Protein AF-A0AAW1JV57-F1 (afdb_monomer_lite)

Radius of gyration: 18.94 Å; chains: 1; bounding box: 29×21×68 Å

Secondary structure (DSSP, 8-state):
-HHHHHHHHHHHHH-TT--SHHHHTSGGGHHHHHHHHHHHTTEETTTTEES-HHHHHHHHHHHHHHHHHHHHHHHHHHHTTT---S-----

Organism: Popillia japonica (NCBI:txid7064)

Structure (mmCIF, N/CA/C/O backbone):
data_AF-A0AAW1JV57-F1
#
_entry.id   AF-A0AAW1JV57-F1
#
loop_
_atom_site.group_PDB
_atom_site.id
_atom_site.type_symbol
_atom_site.label_atom_id
_atom_site.label_alt_id
_atom_site.label_comp_id
_atom_site.label_asym_id
_atom_site.label_entity_id
_atom_site.label_seq_id
_atom_site.pdbx_PDB_ins_code
_atom_site.Cartn_x
_atom_site.Cartn_y
_atom_site.Cartn_z
_atom_site.occupancy
_atom_site.B_iso_or_equiv
_atom_site.auth_seq_id
_atom_site.auth_comp_id
_atom_site.auth_asym_id
_atom_site.auth_atom_id
_atom_site.pdbx_PDB_model_num
ATOM 1 N N . MET A 1 1 ? 8.635 1.813 9.115 1.00 63.41 1 MET A N 1
ATOM 2 C CA . MET A 1 1 ? 7.466 2.732 9.215 1.00 63.41 1 MET A CA 1
ATOM 3 C C . MET A 1 1 ? 7.428 3.765 8.082 1.00 63.41 1 MET A C 1
ATOM 5 O O . MET A 1 1 ? 6.345 4.236 7.753 1.00 63.41 1 MET A O 1
ATOM 9 N N . ARG A 1 2 ? 8.559 4.125 7.449 1.00 79.38 2 ARG A N 1
ATOM 10 C CA . ARG A 1 2 ? 8.584 5.075 6.315 1.00 79.38 2 ARG A CA 1
ATOM 11 C C . ARG A 1 2 ? 7.945 4.490 5.046 1.00 79.38 2 ARG A C 1
ATOM 13 O O . ARG A 1 2 ? 7.435 5.225 4.210 1.00 79.38 2 ARG A O 1
ATOM 20 N N . GLU A 1 3 ? 7.953 3.169 4.933 1.00 78.94 3 GLU A N 1
ATOM 21 C CA . GLU A 1 3 ? 7.343 2.362 3.877 1.00 78.94 3 GLU A CA 1
ATOM 22 C C . GLU A 1 3 ? 5.820 2.523 3.879 1.00 78.94 3 GLU A C 1
ATOM 24 O O . GLU A 1 3 ? 5.234 2.818 2.844 1.00 78.94 3 GLU A O 1
ATOM 29 N N . ILE A 1 4 ? 5.200 2.445 5.061 1.00 83.12 4 ILE A N 1
ATOM 30 C CA . ILE A 1 4 ? 3.755 2.638 5.248 1.00 83.12 4 ILE A CA 1
ATOM 31 C C . ILE A 1 4 ? 3.343 4.057 4.853 1.00 83.12 4 ILE A C 1
ATOM 33 O O . ILE A 1 4 ? 2.325 4.247 4.193 1.00 83.12 4 ILE A O 1
ATOM 37 N N . ALA A 1 5 ? 4.151 5.061 5.208 1.00 86.62 5 ALA A N 1
ATOM 38 C CA . ALA A 1 5 ? 3.889 6.439 4.804 1.00 86.62 5 ALA A CA 1
ATOM 39 C C . ALA A 1 5 ? 3.910 6.592 3.273 1.00 86.62 5 ALA A C 1
ATOM 41 O O . ALA A 1 5 ? 3.002 7.200 2.712 1.00 86.62 5 ALA A O 1
ATOM 42 N N . LYS A 1 6 ? 4.897 5.993 2.590 1.00 87.69 6 LYS A N 1
ATOM 43 C CA . LYS A 1 6 ? 4.958 5.984 1.119 1.00 87.69 6 LYS A CA 1
ATOM 44 C C . LYS A 1 6 ? 3.765 5.254 0.503 1.00 87.69 6 LYS A C 1
ATOM 46 O O . LYS A 1 6 ? 3.166 5.778 -0.428 1.00 87.69 6 LYS A O 1
ATOM 51 N N . LEU A 1 7 ? 3.387 4.099 1.051 1.00 88.38 7 LEU A N 1
ATOM 52 C CA . LEU A 1 7 ? 2.217 3.346 0.602 1.00 88.38 7 LEU A CA 1
ATOM 53 C C . LEU A 1 7 ? 0.937 4.179 0.724 1.00 88.38 7 LEU A C 1
ATOM 55 O O . LEU A 1 7 ? 0.196 4.303 -0.244 1.00 88.38 7 LEU A O 1
ATOM 59 N N . LEU A 1 8 ? 0.709 4.812 1.878 1.00 89.56 8 LEU A N 1
ATOM 60 C CA . LEU A 1 8 ? -0.455 5.671 2.094 1.00 89.56 8 LEU A CA 1
ATOM 61 C C . LEU A 1 8 ? -0.463 6.871 1.138 1.00 89.56 8 LEU A C 1
ATOM 63 O O . LEU A 1 8 ? -1.525 7.271 0.670 1.00 89.56 8 LEU A O 1
ATOM 67 N N . MET A 1 9 ? 0.702 7.450 0.837 1.00 91.12 9 MET A N 1
ATOM 68 C CA . MET A 1 9 ? 0.810 8.525 -0.150 1.00 91.12 9 MET A CA 1
ATOM 69 C C . MET A 1 9 ? 0.437 8.051 -1.557 1.00 91.12 9 MET A C 1
ATOM 71 O O . MET A 1 9 ? -0.303 8.756 -2.237 1.00 91.12 9 MET A O 1
ATOM 75 N N . GLU A 1 10 ? 0.892 6.872 -1.987 1.00 91.00 10 GLU A N 1
ATOM 76 C CA . GLU A 1 10 ? 0.498 6.316 -3.289 1.00 91.00 10 GLU A CA 1
ATOM 77 C C . GLU A 1 10 ? -0.990 5.954 -3.333 1.00 91.00 10 GLU A C 1
ATOM 79 O O . GLU A 1 10 ? -1.683 6.312 -4.282 1.00 91.00 10 GLU A O 1
ATOM 84 N N . MET A 1 11 ? -1.533 5.352 -2.274 1.00 91.06 11 MET A N 1
ATOM 85 C CA . MET A 1 11 ? -2.968 5.056 -2.197 1.00 91.06 11 MET A CA 1
ATOM 86 C C . MET A 1 11 ? -3.826 6.323 -2.251 1.00 91.06 11 MET A C 1
ATOM 88 O O . MET A 1 11 ? -4.852 6.325 -2.920 1.00 91.06 11 MET A O 1
ATOM 92 N N . LYS A 1 12 ? -3.382 7.420 -1.626 1.00 92.94 12 LYS A N 1
ATOM 93 C CA . LYS A 1 12 ? -4.046 8.734 -1.701 1.00 92.94 12 LYS A CA 1
ATOM 94 C C . LYS A 1 12 ? -4.059 9.329 -3.103 1.00 92.94 12 LYS A C 1
ATOM 96 O O . LYS A 1 12 ? -5.014 10.015 -3.456 1.00 92.94 12 LYS A O 1
ATOM 101 N N . LYS A 1 13 ? -3.006 9.094 -3.890 1.00 91.25 13 LYS A N 1
ATOM 102 C CA . LYS A 1 13 ? -2.954 9.536 -5.290 1.00 91.25 13 LYS A CA 1
ATOM 103 C C . LYS A 1 13 ? -3.950 8.763 -6.149 1.00 91.25 13 LYS A C 1
ATOM 105 O O . LYS A 1 13 ? -4.579 9.361 -7.013 1.00 91.25 13 LYS A O 1
ATOM 110 N N . LEU A 1 14 ? -4.089 7.459 -5.907 1.00 89.00 14 LEU A N 1
ATOM 111 C CA . LEU A 1 14 ? -5.007 6.603 -6.661 1.00 89.00 14 LEU A CA 1
ATOM 112 C C . LEU A 1 14 ? -6.468 6.771 -6.214 1.00 89.00 14 LEU A C 1
ATOM 114 O O . LEU A 1 14 ? -7.374 6.688 -7.038 1.00 89.00 14 LEU A O 1
ATOM 118 N N . GLN A 1 15 ? -6.702 7.009 -4.922 1.00 91.00 15 GLN A N 1
ATOM 119 C CA . GLN A 1 15 ? -8.030 7.199 -4.352 1.00 91.00 15 GLN A CA 1
ATOM 120 C C . GLN A 1 15 ? -8.016 8.284 -3.254 1.00 91.00 15 GLN A C 1
ATOM 122 O O . GLN A 1 15 ? -7.717 7.997 -2.089 1.00 91.00 15 GLN A O 1
ATOM 127 N N . PRO A 1 16 ? -8.385 9.535 -3.590 1.00 90.50 16 PRO A N 1
ATOM 128 C CA . PRO A 1 16 ? -8.362 10.665 -2.657 1.00 90.50 16 PRO A CA 1
ATOM 129 C C . PRO A 1 16 ? -9.324 10.549 -1.464 1.00 90.50 16 PRO A C 1
ATOM 131 O O . PRO A 1 16 ? -9.186 11.300 -0.497 1.00 90.50 16 PRO A O 1
ATOM 134 N N . SER A 1 17 ? -10.305 9.635 -1.506 1.00 89.88 17 SER A N 1
ATOM 135 C CA . SER A 1 17 ? -11.209 9.389 -0.372 1.00 89.88 17 SER A CA 1
ATOM 136 C C . SER A 1 17 ? -10.496 8.779 0.843 1.00 89.88 17 SER A C 1
ATOM 138 O O . SER A 1 17 ? -10.975 8.924 1.968 1.00 89.88 17 SER A O 1
ATOM 140 N N . ILE A 1 18 ? -9.332 8.153 0.638 1.00 90.12 18 ILE A N 1
ATOM 141 C CA . ILE A 1 18 ? -8.522 7.537 1.690 1.00 90.12 18 ILE A CA 1
ATOM 142 C C . ILE A 1 18 ? -7.746 8.629 2.432 1.00 90.12 18 ILE A C 1
ATOM 144 O O . ILE A 1 18 ? -6.803 9.214 1.903 1.00 90.12 18 ILE A O 1
ATOM 148 N N . LYS A 1 19 ? -8.095 8.908 3.691 1.00 88.44 19 LYS A N 1
ATOM 149 C CA . LYS A 1 19 ? -7.418 9.956 4.480 1.00 88.44 19 LYS A CA 1
ATOM 150 C C . LYS A 1 19 ? -6.414 9.372 5.458 1.00 88.44 19 LYS A C 1
ATOM 152 O O . LYS A 1 19 ? -5.325 9.932 5.637 1.00 88.44 19 LYS A O 1
ATOM 157 N N . THR A 1 20 ? -6.766 8.249 6.062 1.00 87.81 20 THR A N 1
ATOM 158 C CA . THR A 1 20 ? -5.975 7.578 7.087 1.00 87.81 20 THR A CA 1
ATOM 159 C C . THR A 1 20 ? -5.506 6.208 6.616 1.00 87.81 20 THR A C 1
ATOM 161 O O . THR A 1 20 ? -6.012 5.646 5.647 1.00 87.81 20 THR A O 1
ATOM 164 N N . PHE A 1 21 ? -4.514 5.661 7.316 1.00 84.00 21 PHE A N 1
ATOM 165 C CA . PHE A 1 21 ? -4.077 4.291 7.070 1.00 84.00 21 PHE A CA 1
ATOM 166 C C . PHE A 1 21 ? -5.177 3.274 7.403 1.00 84.00 21 PHE A C 1
ATOM 168 O O . PHE A 1 21 ? -5.324 2.291 6.694 1.00 84.00 21 PHE A O 1
ATOM 175 N N . CYS A 1 22 ? -6.001 3.537 8.420 1.00 82.38 22 CYS A N 1
ATOM 176 C CA . CYS A 1 22 ? -7.132 2.674 8.754 1.00 82.38 22 CYS A CA 1
ATOM 177 C C . CYS A 1 22 ? -8.174 2.627 7.629 1.00 82.38 22 CYS A C 1
ATOM 179 O O . CYS A 1 22 ? -8.684 1.552 7.330 1.00 82.38 22 CYS A O 1
ATOM 181 N N . ASP A 1 23 ? -8.435 3.756 6.959 1.00 86.00 23 ASP A N 1
ATOM 182 C CA . ASP A 1 23 ? -9.332 3.784 5.795 1.00 86.00 23 ASP A CA 1
ATOM 183 C C . ASP A 1 23 ? -8.780 2.904 4.667 1.00 86.00 23 ASP A C 1
ATOM 185 O O . ASP A 1 23 ? -9.522 2.160 4.035 1.00 86.00 23 ASP A O 1
ATOM 189 N N . ALA A 1 24 ? -7.462 2.947 4.453 1.00 86.75 24 ALA A N 1
ATOM 190 C CA . ALA A 1 24 ? -6.774 2.155 3.437 1.00 86.75 24 ALA A CA 1
ATOM 191 C C . ALA A 1 24 ? -6.831 0.637 3.697 1.00 86.75 24 ALA A C 1
ATOM 193 O O . ALA A 1 24 ? -6.678 -0.143 2.761 1.00 86.75 24 ALA A O 1
ATOM 194 N N . LEU A 1 25 ? -7.047 0.220 4.949 1.00 83.94 25 LEU A N 1
ATOM 195 C CA . LEU A 1 25 ? -7.132 -1.185 5.359 1.00 83.94 25 LEU A CA 1
ATOM 196 C C . LEU A 1 25 ? -8.528 -1.795 5.166 1.00 83.94 25 LEU A C 1
ATOM 198 O O . LEU A 1 25 ? -8.724 -2.972 5.472 1.00 83.94 25 LEU A O 1
ATOM 202 N N . GLN A 1 26 ? -9.508 -1.030 4.673 1.00 85.38 26 GLN A N 1
ATOM 203 C CA . GLN A 1 26 ? -10.814 -1.602 4.368 1.00 85.38 26 GLN A CA 1
ATOM 204 C C . GLN A 1 26 ? -10.707 -2.631 3.226 1.00 85.38 26 GLN A C 1
ATOM 206 O O . GLN A 1 26 ? -10.023 -2.363 2.235 1.00 85.38 26 GLN A O 1
ATOM 211 N N . PRO A 1 27 ? -11.419 -3.775 3.302 1.00 85.56 27 PRO A N 1
ATOM 212 C CA . PRO A 1 27 ? -11.320 -4.848 2.305 1.00 85.56 27 PRO A CA 1
ATOM 213 C C . PRO A 1 27 ? -11.593 -4.380 0.871 1.00 85.56 27 PRO A C 1
ATOM 215 O O . PRO A 1 27 ? -10.974 -4.861 -0.072 1.00 85.56 27 PRO A O 1
ATOM 218 N N . GLN A 1 28 ? -12.473 -3.389 0.713 1.00 89.94 28 GLN A N 1
ATOM 219 C CA . GLN A 1 28 ? -12.810 -2.765 -0.570 1.00 89.94 28 GLN A CA 1
ATOM 220 C C . GLN A 1 28 ? -11.618 -2.112 -1.293 1.00 89.94 28 GLN A C 1
ATOM 222 O O . GLN A 1 28 ? -11.684 -1.897 -2.498 1.00 89.94 28 GLN A O 1
ATOM 227 N N . TYR A 1 29 ? -10.537 -1.787 -0.577 1.00 89.69 29 TYR A N 1
ATOM 228 C CA . TYR A 1 29 ? -9.328 -1.187 -1.142 1.00 89.69 29 TYR A CA 1
ATOM 229 C C . TYR A 1 29 ? -8.172 -2.184 -1.259 1.00 89.69 29 TYR A C 1
ATOM 231 O O . TYR A 1 29 ? -7.048 -1.768 -1.531 1.00 89.69 29 TYR A O 1
ATOM 239 N N . TYR A 1 30 ? -8.414 -3.486 -1.079 1.00 86.81 30 TYR A N 1
ATOM 240 C CA . TYR A 1 30 ? -7.361 -4.499 -1.141 1.00 86.81 30 TYR A CA 1
ATOM 241 C C . TYR A 1 30 ? -6.598 -4.468 -2.475 1.00 86.81 30 TYR A C 1
ATOM 243 O O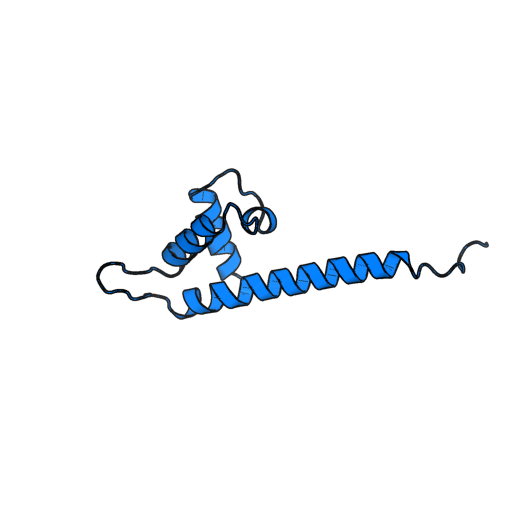 . TYR A 1 30 ? -5.373 -4.344 -2.481 1.00 86.81 30 TYR A O 1
ATOM 251 N N . ASP A 1 31 ? -7.307 -4.474 -3.606 1.00 89.56 31 ASP A N 1
ATOM 252 C CA . ASP A 1 31 ? -6.678 -4.434 -4.935 1.00 89.56 31 ASP A CA 1
ATOM 253 C C . ASP A 1 31 ? -5.888 -3.138 -5.161 1.00 89.56 31 ASP A C 1
ATOM 255 O O . ASP A 1 31 ? -4.801 -3.134 -5.751 1.00 89.56 31 ASP A O 1
ATOM 259 N N . LEU A 1 32 ? -6.403 -2.025 -4.631 1.00 90.88 32 LEU A N 1
ATOM 260 C CA . LEU A 1 32 ? -5.729 -0.731 -4.657 1.00 90.88 32 LEU A CA 1
ATOM 261 C C . LEU A 1 32 ? -4.433 -0.765 -3.844 1.00 90.88 32 LEU A C 1
ATOM 263 O O . LEU A 1 32 ? -3.414 -0.229 -4.275 1.00 90.88 32 LEU A O 1
ATOM 267 N N . LEU A 1 33 ? -4.462 -1.412 -2.681 1.00 89.06 33 LEU A N 1
ATOM 268 C CA . LEU A 1 33 ? -3.320 -1.561 -1.790 1.00 89.06 33 LEU A CA 1
ATOM 269 C C . LEU A 1 33 ? -2.236 -2.439 -2.427 1.00 89.06 33 LEU A C 1
ATOM 271 O O . LEU A 1 33 ? -1.055 -2.086 -2.378 1.00 89.06 33 LEU A O 1
ATOM 275 N N . VAL A 1 34 ? -2.621 -3.526 -3.103 1.00 88.38 34 VAL A N 1
ATOM 276 C CA . VAL A 1 34 ? -1.699 -4.360 -3.892 1.00 88.38 34 VAL A CA 1
ATOM 277 C C . VAL A 1 34 ? -1.078 -3.551 -5.033 1.00 88.38 34 VA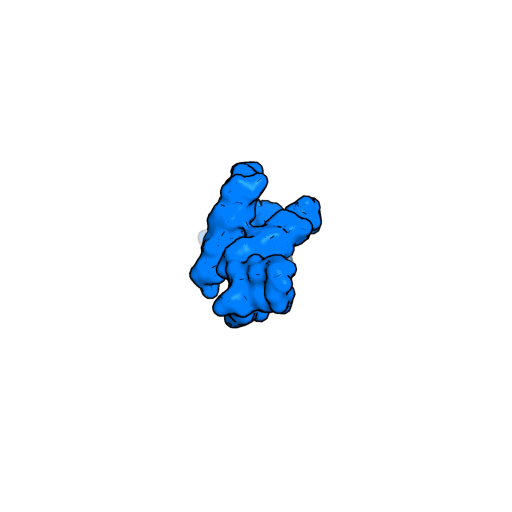L A C 1
ATOM 279 O O . VAL A 1 34 ? 0.137 -3.589 -5.234 1.00 88.38 34 VAL A O 1
ATOM 282 N N . THR A 1 35 ? -1.885 -2.772 -5.752 1.00 89.56 35 THR A N 1
ATOM 283 C CA . THR A 1 35 ? -1.415 -1.927 -6.860 1.00 89.56 35 THR A CA 1
ATOM 284 C C . THR A 1 35 ? -0.442 -0.852 -6.375 1.00 89.56 35 THR A C 1
ATOM 286 O O . THR A 1 35 ? 0.663 -0.730 -6.904 1.00 89.56 35 THR A O 1
ATOM 289 N N . ALA A 1 36 ? -0.792 -0.128 -5.311 1.00 89.81 36 ALA A N 1
ATOM 290 C CA . ALA A 1 36 ? 0.085 0.860 -4.692 1.00 89.81 36 ALA A CA 1
ATOM 291 C C . ALA A 1 36 ? 1.393 0.225 -4.194 1.00 89.81 36 ALA A C 1
ATOM 293 O O . ALA A 1 36 ? 2.464 0.805 -4.362 1.00 89.81 36 ALA A O 1
ATOM 294 N N . THR A 1 37 ? 1.335 -0.994 -3.647 1.00 88.19 37 THR A N 1
ATOM 295 C CA . THR A 1 37 ? 2.527 -1.750 -3.234 1.00 88.19 37 THR A CA 1
ATOM 296 C C . THR A 1 37 ? 3.454 -2.018 -4.414 1.00 88.19 37 THR A C 1
ATOM 298 O O . THR A 1 37 ? 4.654 -1.763 -4.311 1.00 88.19 37 THR A O 1
ATOM 301 N N . LYS A 1 38 ? 2.912 -2.464 -5.554 1.00 87.62 38 LYS A N 1
ATOM 302 C CA . LYS A 1 38 ? 3.689 -2.670 -6.786 1.00 87.62 38 LYS A CA 1
ATOM 303 C C . LYS A 1 38 ? 4.347 -1.376 -7.268 1.00 87.62 38 LYS A C 1
ATOM 305 O O . LYS A 1 38 ? 5.522 -1.401 -7.629 1.00 87.62 38 LYS A O 1
ATOM 310 N N . CYS A 1 39 ? 3.640 -0.246 -7.202 1.00 87.31 39 CYS A N 1
ATOM 311 C CA . CYS A 1 39 ? 4.201 1.068 -7.530 1.00 87.31 39 CYS A CA 1
ATOM 312 C C . CYS A 1 39 ? 5.358 1.456 -6.593 1.00 87.31 39 CYS A C 1
ATOM 314 O O . CYS A 1 39 ? 6.436 1.816 -7.063 1.00 87.31 39 CYS A O 1
ATOM 316 N N . VAL A 1 40 ? 5.175 1.346 -5.271 1.00 87.62 40 VAL A N 1
ATOM 317 C CA . VAL A 1 40 ? 6.213 1.708 -4.285 1.00 87.62 40 VAL A CA 1
ATOM 318 C C . VAL A 1 40 ? 7.424 0.775 -4.364 1.00 87.62 40 VAL A C 1
ATOM 320 O O . VAL A 1 40 ? 8.559 1.225 -4.201 1.00 87.62 40 VAL A O 1
ATOM 323 N N . ALA A 1 41 ? 7.198 -0.511 -4.632 1.00 85.50 41 ALA A N 1
ATOM 324 C CA . ALA A 1 41 ? 8.246 -1.514 -4.787 1.00 85.50 41 ALA A CA 1
ATOM 325 C C . ALA A 1 41 ? 8.896 -1.512 -6.184 1.00 85.50 41 ALA A C 1
ATOM 327 O O . ALA A 1 41 ? 9.800 -2.317 -6.422 1.00 85.50 41 ALA A O 1
ATOM 328 N N . LYS A 1 42 ? 8.458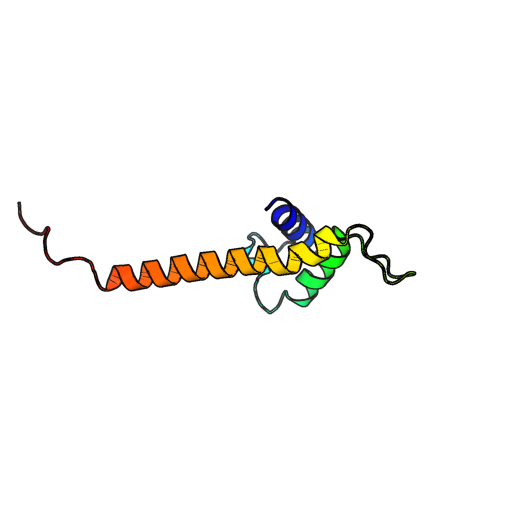 -0.610 -7.080 1.00 85.69 42 LYS A N 1
ATOM 329 C CA . LYS A 1 42 ? 8.929 -0.489 -8.465 1.00 85.69 42 LYS A CA 1
ATOM 330 C C . LYS A 1 42 ? 8.923 -1.834 -9.190 1.00 85.69 42 LYS A C 1
ATOM 332 O O . LYS A 1 42 ? 9.950 -2.335 -9.646 1.00 85.69 42 LYS A O 1
ATOM 337 N N . TYR A 1 43 ? 7.752 -2.451 -9.213 1.00 84.88 43 TYR A N 1
ATOM 338 C CA . TYR A 1 43 ? 7.541 -3.685 -9.947 1.00 84.88 43 TYR A CA 1
ATOM 339 C C . TYR A 1 43 ? 7.677 -3.431 -11.453 1.00 84.88 43 TYR A C 1
ATOM 341 O O . TYR A 1 43 ? 6.937 -2.626 -12.019 1.00 84.88 43 TYR A O 1
ATOM 349 N N . ASN A 1 44 ? 8.624 -4.116 -12.084 1.00 82.81 44 ASN A N 1
ATOM 350 C CA . ASN A 1 44 ? 8.808 -4.128 -13.523 1.00 82.81 44 ASN A CA 1
ATOM 351 C C . ASN A 1 44 ? 7.958 -5.260 -14.116 1.00 82.81 44 ASN A C 1
ATOM 353 O O . ASN A 1 44 ? 8.247 -6.438 -13.909 1.00 82.81 44 ASN A O 1
ATOM 357 N N . THR A 1 45 ? 6.917 -4.891 -14.861 1.00 79.38 45 THR A N 1
ATOM 358 C CA . THR A 1 45 ? 5.995 -5.831 -15.512 1.00 79.38 45 THR A CA 1
ATOM 359 C C . THR A 1 45 ? 6.615 -6.584 -16.688 1.00 79.38 45 THR A C 1
ATOM 361 O O . THR A 1 45 ? 6.121 -7.649 -17.033 1.00 79.38 45 THR A O 1
ATOM 364 N N . GLU A 1 46 ? 7.666 -6.051 -17.315 1.00 80.56 46 GLU A N 1
ATOM 365 C CA . GLU A 1 46 ? 8.311 -6.664 -18.487 1.00 80.56 46 GLU A CA 1
ATOM 366 C C . GLU A 1 46 ? 9.227 -7.827 -18.092 1.00 80.56 46 GLU A C 1
ATOM 368 O O . GLU A 1 46 ? 9.332 -8.806 -18.824 1.00 80.56 46 GLU A O 1
ATOM 373 N N . ASN A 1 47 ? 9.862 -7.733 -16.920 1.00 79.50 47 ASN A N 1
ATOM 374 C CA . ASN A 1 47 ? 10.820 -8.726 -16.423 1.00 79.50 47 ASN A CA 1
ATOM 375 C C . ASN A 1 47 ? 10.326 -9.496 -15.184 1.00 79.50 47 ASN A C 1
ATOM 377 O O . ASN A 1 47 ? 11.096 -10.257 -14.605 1.00 79.50 47 ASN A O 1
ATOM 381 N N . ASP A 1 48 ? 9.078 -9.265 -14.757 1.00 79.81 48 ASP A N 1
ATOM 382 C CA . ASP A 1 48 ? 8.459 -9.841 -13.551 1.00 79.81 48 ASP A CA 1
ATOM 383 C C . ASP A 1 48 ? 9.358 -9.746 -12.300 1.00 79.81 48 ASP A C 1
ATOM 385 O O . ASP A 1 48 ? 9.585 -10.709 -11.566 1.00 79.81 48 ASP A O 1
ATOM 389 N N . PHE A 1 49 ? 9.927 -8.560 -12.066 1.00 81.56 49 PHE A N 1
ATOM 390 C CA . PHE A 1 49 ? 10.898 -8.341 -10.993 1.00 81.56 49 PHE A CA 1
ATOM 391 C C . PHE A 1 49 ? 10.637 -7.038 -10.234 1.00 81.56 49 PHE A C 1
ATOM 393 O O . PHE A 1 49 ? 10.216 -6.035 -10.805 1.00 81.56 49 PHE A O 1
ATOM 400 N N . TYR A 1 50 ? 10.923 -7.032 -8.932 1.00 81.94 50 TYR A N 1
ATOM 401 C CA . TYR A 1 50 ? 10.841 -5.838 -8.090 1.00 81.94 50 TYR A CA 1
ATOM 402 C C . TYR A 1 50 ? 12.214 -5.183 -7.973 1.00 81.94 50 TYR A C 1
ATOM 404 O O . TYR A 1 50 ? 13.107 -5.768 -7.367 1.00 81.94 50 TYR A O 1
ATOM 412 N N . GLU A 1 51 ? 12.383 -3.942 -8.441 1.00 79.38 51 GLU A N 1
ATOM 413 C CA . GLU A 1 51 ? 13.652 -3.221 -8.227 1.00 79.38 51 GLU A CA 1
ATOM 414 C C . GLU A 1 51 ? 13.942 -2.982 -6.739 1.00 79.38 51 GLU A C 1
ATOM 416 O O . GLU A 1 51 ? 15.093 -2.814 -6.336 1.00 79.38 51 GLU A O 1
ATOM 421 N N . ALA A 1 52 ? 12.899 -2.978 -5.904 1.00 81.06 52 ALA A N 1
ATOM 422 C CA . ALA A 1 52 ? 13.014 -2.861 -4.460 1.00 81.06 52 ALA A CA 1
ATOM 423 C C . ALA A 1 52 ? 12.344 -4.055 -3.744 1.00 81.06 52 ALA A C 1
ATOM 425 O O . ALA A 1 52 ? 11.289 -3.891 -3.123 1.00 81.06 52 ALA A O 1
ATOM 426 N N . PRO A 1 53 ? 12.960 -5.258 -3.749 1.00 76.94 53 PRO A N 1
ATOM 427 C CA . PRO A 1 53 ? 12.369 -6.466 -3.160 1.00 76.94 53 PRO A CA 1
ATOM 428 C C . PRO A 1 53 ? 12.100 -6.316 -1.660 1.00 76.94 53 PRO A C 1
ATOM 430 O O . PRO A 1 53 ? 11.075 -6.760 -1.150 1.00 76.94 53 PRO A O 1
ATOM 433 N N . ALA A 1 54 ? 12.994 -5.617 -0.953 1.00 79.25 54 ALA A N 1
ATOM 434 C CA . ALA A 1 54 ? 12.835 -5.320 0.466 1.00 79.25 54 ALA A CA 1
ATOM 435 C C . ALA A 1 54 ? 11.549 -4.528 0.752 1.00 79.25 54 ALA A C 1
ATOM 437 O O . ALA A 1 54 ? 10.914 -4.749 1.778 1.00 79.25 54 ALA A O 1
ATOM 438 N N . TYR A 1 55 ? 11.125 -3.642 -0.158 1.00 77.00 55 TYR A N 1
ATOM 439 C CA . TYR A 1 55 ? 9.859 -2.925 -0.007 1.00 77.00 55 TYR A CA 1
ATOM 440 C C . TYR A 1 55 ? 8.667 -3.856 -0.206 1.00 77.00 55 TYR A C 1
ATOM 442 O O . TYR A 1 55 ? 7.741 -3.798 0.596 1.00 77.00 55 TYR A O 1
ATOM 450 N N . ALA A 1 56 ? 8.696 -4.738 -1.206 1.00 76.44 56 ALA A N 1
ATOM 451 C CA . ALA A 1 56 ? 7.623 -5.710 -1.419 1.00 76.44 56 ALA A CA 1
ATOM 452 C C . ALA A 1 56 ? 7.438 -6.623 -0.191 1.00 76.44 56 ALA A C 1
ATOM 454 O O . ALA A 1 56 ? 6.326 -6.761 0.317 1.00 76.44 56 ALA A O 1
ATOM 455 N N . ILE A 1 57 ? 8.538 -7.154 0.353 1.00 77.81 57 ILE A N 1
ATOM 456 C CA . ILE A 1 57 ? 8.527 -8.010 1.551 1.00 77.81 57 ILE A CA 1
ATOM 457 C C . ILE A 1 57 ? 8.019 -7.232 2.773 1.00 77.81 57 ILE A C 1
ATOM 459 O O . ILE A 1 57 ? 7.106 -7.679 3.472 1.00 77.81 57 ILE A O 1
ATOM 463 N N . ASN A 1 58 ? 8.569 -6.039 3.017 1.00 77.81 58 ASN A N 1
ATOM 464 C CA . ASN A 1 58 ? 8.212 -5.239 4.188 1.00 77.81 58 ASN A CA 1
ATOM 465 C C . ASN A 1 58 ? 6.775 -4.710 4.130 1.00 77.81 58 ASN A C 1
ATOM 467 O O . ASN A 1 58 ? 6.169 -4.485 5.177 1.00 77.81 58 ASN A O 1
ATOM 471 N N . THR A 1 59 ? 6.209 -4.529 2.934 1.00 73.81 59 THR A N 1
ATOM 472 C CA . THR A 1 59 ? 4.818 -4.085 2.763 1.00 73.81 59 THR A CA 1
ATOM 473 C C . THR A 1 59 ? 3.810 -5.181 3.120 1.00 73.81 59 THR A C 1
ATOM 475 O O . THR A 1 59 ? 2.671 -4.867 3.431 1.00 73.81 59 THR A O 1
ATOM 478 N N . GLY A 1 60 ? 4.209 -6.455 3.182 1.00 73.50 60 GLY A N 1
ATOM 479 C CA . GLY A 1 60 ? 3.373 -7.501 3.783 1.00 73.50 60 GLY A CA 1
ATOM 480 C C . GLY A 1 60 ? 3.458 -7.525 5.313 1.00 73.50 60 GLY A C 1
ATOM 481 O O . GLY A 1 60 ? 2.449 -7.636 6.009 1.00 73.50 60 GLY A O 1
ATOM 482 N N . THR A 1 61 ? 4.669 -7.400 5.859 1.00 80.38 61 THR A N 1
ATOM 483 C CA . THR A 1 61 ? 4.923 -7.589 7.296 1.00 80.38 61 THR A CA 1
ATOM 484 C C . THR A 1 61 ? 4.562 -6.368 8.138 1.00 80.38 61 THR A C 1
ATOM 486 O O . THR A 1 61 ? 3.919 -6.511 9.177 1.00 80.38 61 THR A O 1
ATOM 489 N N . THR A 1 62 ? 4.927 -5.159 7.700 1.00 81.38 62 THR A N 1
ATOM 490 C CA . THR A 1 62 ? 4.736 -3.946 8.513 1.00 81.38 62 THR A CA 1
ATOM 491 C C . THR A 1 62 ? 3.270 -3.517 8.663 1.00 81.38 62 THR A C 1
ATOM 493 O O . THR A 1 62 ? 2.887 -3.202 9.791 1.00 81.38 62 THR A O 1
ATOM 496 N N . PRO A 1 63 ? 2.392 -3.572 7.636 1.00 79.62 63 PRO A N 1
ATOM 497 C CA . PRO A 1 63 ? 0.956 -3.351 7.825 1.00 79.62 63 PRO A CA 1
ATOM 498 C C . PRO A 1 63 ? 0.327 -4.353 8.784 1.00 79.62 63 PRO A C 1
AT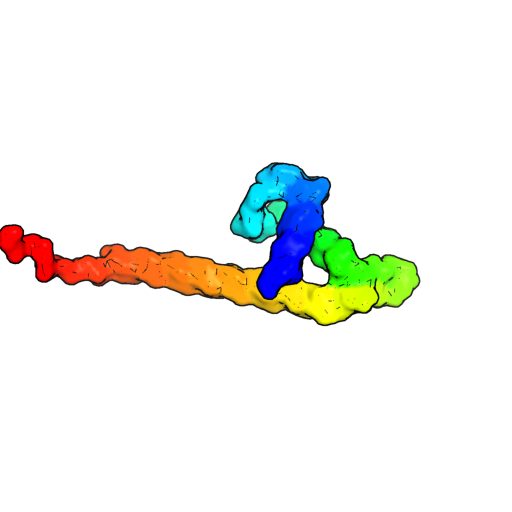OM 500 O O . PRO A 1 63 ? -0.449 -3.955 9.648 1.00 79.62 63 PRO A O 1
ATOM 503 N N . LYS A 1 64 ? 0.711 -5.635 8.690 1.00 82.69 64 LYS A N 1
ATOM 504 C CA . LYS A 1 64 ? 0.228 -6.665 9.612 1.00 82.69 64 LYS A CA 1
ATOM 505 C C . LYS A 1 64 ? 0.600 -6.328 11.056 1.00 82.69 64 LYS A C 1
ATOM 507 O O . LYS A 1 64 ? -0.265 -6.368 11.922 1.00 82.69 64 LYS A O 1
ATOM 512 N N . GLN A 1 65 ? 1.849 -5.934 11.307 1.00 83.81 65 GLN A N 1
ATOM 513 C CA . GLN A 1 65 ? 2.289 -5.507 12.639 1.00 83.81 65 GLN A CA 1
ATOM 514 C C . GLN A 1 65 ? 1.474 -4.315 13.156 1.00 83.81 65 GLN A C 1
ATOM 516 O O . GLN A 1 65 ? 1.087 -4.298 14.321 1.00 83.81 65 GLN A O 1
ATOM 521 N N . CYS A 1 66 ? 1.169 -3.333 12.303 1.00 83.12 66 CYS A N 1
ATOM 522 C CA . CYS A 1 66 ? 0.303 -2.217 12.682 1.00 83.12 66 CYS A CA 1
ATOM 523 C C . CYS A 1 66 ? -1.115 -2.677 13.045 1.00 83.12 66 CYS A C 1
ATOM 525 O O . CYS A 1 66 ? -1.662 -2.197 14.038 1.00 83.12 66 CYS A O 1
ATOM 527 N N . CYS A 1 67 ? -1.690 -3.617 12.290 1.00 82.69 67 CYS A N 1
ATOM 528 C CA . CYS A 1 67 ? -2.988 -4.212 12.611 1.00 82.69 67 CYS A CA 1
ATOM 529 C C . CYS A 1 67 ? -2.951 -4.985 13.935 1.00 82.69 67 CYS A C 1
ATOM 531 O O . CYS A 1 67 ? -3.839 -4.802 14.762 1.00 82.69 67 CYS A O 1
ATOM 533 N N . ASP A 1 68 ? -1.915 -5.795 14.167 1.00 84.44 68 ASP A N 1
ATOM 534 C CA . ASP A 1 68 ? -1.745 -6.569 15.402 1.00 84.44 68 ASP A CA 1
ATOM 535 C C . ASP A 1 68 ? -1.635 -5.635 16.625 1.00 84.44 68 ASP A C 1
ATOM 537 O O . ASP A 1 68 ? -2.265 -5.867 17.658 1.00 84.44 68 ASP A O 1
ATOM 541 N N . ILE A 1 69 ? -0.886 -4.532 16.496 1.00 85.00 69 ILE A N 1
ATOM 542 C CA . ILE A 1 69 ? -0.783 -3.494 17.530 1.00 85.00 69 ILE A CA 1
ATOM 543 C C . ILE A 1 69 ? -2.151 -2.844 17.765 1.00 85.00 69 ILE A C 1
ATOM 545 O O . ILE A 1 69 ? -2.595 -2.754 18.909 1.00 85.00 69 ILE A O 1
ATOM 549 N N . ALA A 1 70 ? -2.842 -2.412 16.707 1.00 80.75 70 ALA A N 1
ATOM 550 C CA . ALA A 1 70 ? -4.157 -1.783 16.822 1.00 80.75 70 ALA A CA 1
ATOM 551 C C . ALA A 1 70 ? -5.182 -2.708 17.499 1.00 80.75 70 ALA A C 1
ATOM 553 O O . ALA A 1 70 ? -5.936 -2.260 18.366 1.00 80.75 70 ALA A O 1
ATOM 554 N N . LEU A 1 71 ? -5.158 -4.001 17.165 1.00 83.62 71 LEU A N 1
ATOM 555 C CA . LEU A 1 71 ? -5.994 -5.020 17.790 1.00 83.62 71 LEU A CA 1
ATOM 556 C C . LEU A 1 71 ? -5.672 -5.169 19.282 1.00 83.62 71 LEU A C 1
ATOM 558 O O . LEU A 1 71 ? -6.580 -5.149 20.107 1.00 83.62 71 LEU A O 1
ATOM 562 N N . MET A 1 72 ? -4.389 -5.234 19.648 1.00 85.25 72 MET A N 1
ATOM 563 C CA . MET A 1 72 ? -3.967 -5.287 21.052 1.00 85.25 72 MET A CA 1
ATOM 564 C C . MET A 1 72 ? -4.462 -4.065 21.842 1.00 85.25 72 MET A C 1
ATOM 566 O O . MET A 1 72 ? -4.955 -4.212 22.962 1.00 85.25 72 MET A O 1
ATOM 570 N N . TYR A 1 73 ? -4.375 -2.863 21.265 1.00 82.44 73 TYR A N 1
ATOM 571 C CA . TYR A 1 73 ? -4.906 -1.646 21.886 1.00 82.44 73 TYR A CA 1
ATOM 572 C C . TYR A 1 73 ? -6.431 -1.692 22.049 1.00 82.44 73 TYR A C 1
ATOM 574 O O . TYR A 1 73 ? -6.933 -1.291 23.101 1.00 82.44 73 TYR A O 1
ATOM 582 N N . ALA A 1 74 ? -7.163 -2.203 21.056 1.00 79.81 74 ALA A N 1
ATOM 583 C CA . ALA A 1 74 ? -8.613 -2.370 21.133 1.00 79.81 74 ALA A CA 1
ATOM 584 C C . ALA A 1 7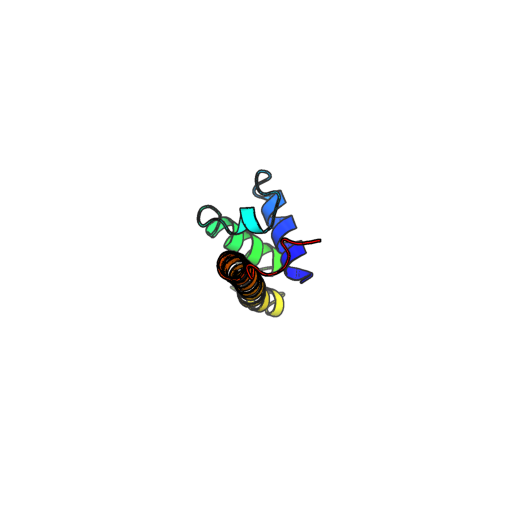4 ? -9.012 -3.367 22.237 1.00 79.81 74 ALA A C 1
ATOM 586 O O . ALA A 1 74 ? -9.803 -3.023 23.113 1.00 79.81 74 ALA A O 1
ATOM 587 N N . MET A 1 75 ? -8.375 -4.540 22.282 1.00 78.75 75 MET A N 1
ATOM 588 C CA . MET A 1 75 ? -8.627 -5.565 23.304 1.00 78.75 75 MET A CA 1
ATOM 589 C C . MET A 1 75 ? -8.254 -5.091 24.715 1.00 78.75 75 MET A C 1
ATOM 591 O O . MET A 1 75 ? -8.939 -5.395 25.691 1.00 78.75 75 MET A O 1
ATOM 595 N N . LYS A 1 76 ? -7.168 -4.321 24.862 1.00 79.06 76 LYS A N 1
ATOM 596 C CA . LYS A 1 76 ? -6.792 -3.727 26.155 1.00 79.06 76 LYS A CA 1
ATOM 597 C C . LYS A 1 76 ? -7.825 -2.696 26.621 1.00 79.06 76 LYS A C 1
ATOM 599 O O . LYS A 1 76 ? -8.101 -2.615 27.816 1.00 79.06 76 LYS A O 1
ATOM 604 N N . LYS A 1 77 ? -8.413 -1.938 25.691 1.00 71.38 77 LYS A N 1
ATOM 605 C CA . LYS A 1 77 ? -9.485 -0.976 25.978 1.00 71.38 77 LYS A CA 1
ATOM 606 C C . LYS A 1 77 ? -10.784 -1.670 26.405 1.00 71.38 77 LYS A C 1
ATOM 608 O O . LYS A 1 77 ? -11.440 -1.179 27.317 1.00 71.38 77 LYS A O 1
ATOM 613 N N . GLU A 1 78 ? -11.123 -2.816 25.815 1.00 58.91 78 GLU A N 1
ATOM 614 C CA . GLU A 1 78 ? -12.269 -3.628 26.255 1.00 58.91 78 GLU A CA 1
ATOM 615 C C . GLU A 1 78 ? -12.051 -4.230 27.651 1.00 58.91 78 GLU A C 1
ATOM 617 O O . GLU A 1 78 ? -12.944 -4.173 28.493 1.00 58.91 78 GLU A O 1
ATOM 622 N N . ASN A 1 79 ? -10.836 -4.696 27.959 1.00 54.12 79 ASN A N 1
ATOM 623 C CA . ASN A 1 79 ? -10.501 -5.183 29.303 1.00 54.12 79 ASN A CA 1
ATOM 624 C C . ASN A 1 79 ? -10.494 -4.074 30.376 1.00 54.12 79 ASN A C 1
ATOM 626 O O . ASN A 1 79 ? -10.734 -4.356 31.547 1.00 54.12 79 ASN A O 1
ATOM 630 N N . MET A 1 80 ? -10.294 -2.806 30.00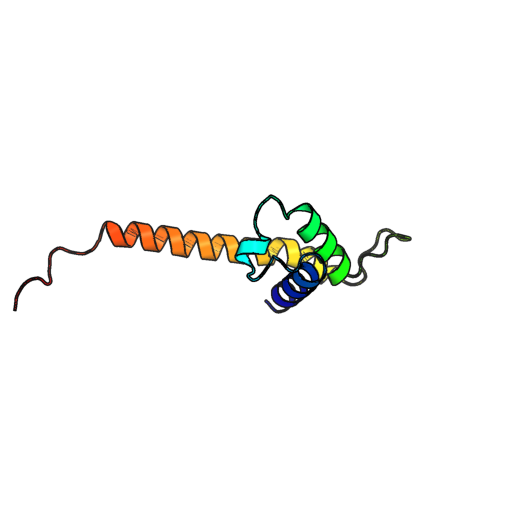0 1.00 50.34 80 MET A N 1
ATOM 631 C CA . MET A 1 80 ? -10.459 -1.669 30.920 1.00 50.34 80 MET A CA 1
ATOM 632 C C . MET A 1 80 ? -11.920 -1.412 31.318 1.00 50.34 80 MET A C 1
ATOM 634 O O . MET A 1 80 ? -12.152 -0.789 32.351 1.00 50.34 80 MET A O 1
ATOM 638 N N . HIS A 1 81 ? -12.905 -1.918 30.567 1.00 50.00 81 HIS A N 1
ATOM 639 C CA . HIS A 1 81 ? -14.317 -1.834 30.958 1.00 50.00 81 HIS A CA 1
ATOM 640 C C . HIS A 1 81 ? -14.730 -2.890 32.000 1.00 50.00 81 HIS A C 1
ATOM 642 O O . HIS A 1 81 ? -15.824 -2.784 32.549 1.00 50.00 81 HIS A O 1
ATOM 648 N N . PHE A 1 82 ? -13.869 -3.872 32.309 1.00 45.81 82 PHE A N 1
ATOM 649 C CA . PHE A 1 82 ? -14.123 -4.877 33.354 1.00 45.81 82 PHE A CA 1
ATOM 650 C C . PHE A 1 82 ? -13.279 -4.679 34.625 1.00 45.81 82 PHE A C 1
ATOM 652 O O . PHE A 1 82 ? -13.530 -5.318 35.643 1.00 45.81 82 PHE A O 1
ATOM 659 N N . THR A 1 83 ? -12.305 -3.765 34.609 1.00 44.56 83 THR A N 1
ATOM 660 C CA . THR A 1 83 ? -11.480 -3.444 35.783 1.00 44.56 83 THR A CA 1
ATOM 661 C C . THR A 1 83 ? -11.354 -1.939 35.988 1.00 44.56 83 THR A C 1
ATOM 663 O O . THR A 1 83 ? -10.247 -1.406 36.063 1.00 44.56 83 THR A O 1
ATOM 666 N N . VAL A 1 84 ? -12.482 -1.241 36.113 1.00 44.09 84 VAL A N 1
ATOM 667 C CA . VAL A 1 84 ? -12.506 -0.106 37.041 1.00 44.09 84 VAL A CA 1
ATOM 668 C C . VAL A 1 84 ? -12.739 -0.730 38.417 1.00 44.09 84 VAL A C 1
ATOM 670 O O . VAL A 1 84 ? -13.832 -1.250 38.656 1.00 44.09 84 VAL A O 1
ATOM 673 N N . PRO A 1 85 ? -11.741 -0.774 39.317 1.00 42.81 85 PRO A N 1
ATOM 674 C CA . PRO A 1 85 ? -12.008 -1.146 40.689 1.00 42.81 85 PRO A CA 1
ATOM 675 C C . PRO A 1 85 ? -12.961 -0.097 41.254 1.00 42.81 85 PRO A C 1
ATOM 677 O O . PRO A 1 85 ? -12.730 1.104 41.136 1.00 42.81 85 PRO A O 1
ATOM 680 N N . LEU A 1 86 ? -14.013 -0.583 41.896 1.00 44.59 86 LEU A N 1
ATOM 681 C CA . LEU A 1 86 ? -15.019 0.112 42.700 1.00 44.59 86 LEU A CA 1
ATOM 682 C C . LEU A 1 86 ? -14.430 0.927 43.882 1.00 44.59 86 LEU A C 1
ATOM 684 O O . LEU A 1 86 ? -15.107 1.174 44.872 1.00 44.59 86 LEU A O 1
ATOM 688 N N . ALA A 1 87 ? -13.160 1.322 43.834 1.00 47.41 87 ALA A N 1
ATOM 689 C CA . ALA A 1 87 ? -12.391 1.720 45.000 1.00 47.41 87 ALA A CA 1
ATOM 690 C C . ALA A 1 87 ? -11.792 3.126 44.915 1.00 47.41 87 ALA A C 1
ATOM 692 O O . ALA A 1 87 ? -10.748 3.320 45.503 1.00 47.41 87 ALA A O 1
ATOM 693 N N . GLU A 1 88 ? -12.429 4.106 44.264 1.00 43.41 88 GLU A N 1
ATOM 694 C CA . GLU A 1 88 ? -12.139 5.537 44.517 1.00 43.41 88 GLU A CA 1
ATOM 695 C C . GLU A 1 88 ? -13.409 6.407 44.438 1.00 43.41 88 GLU A C 1
ATOM 697 O O . GLU A 1 88 ? -13.440 7.474 43.837 1.00 43.41 88 GLU A O 1
ATOM 702 N N . ALA A 1 89 ? -14.490 5.951 45.078 1.00 44.25 89 ALA A N 1
ATOM 703 C CA . ALA A 1 89 ? -15.639 6.793 45.408 1.00 44.25 89 ALA A CA 1
ATOM 704 C C . ALA A 1 89 ? -15.716 6.966 46.929 1.00 44.25 89 ALA A C 1
ATOM 706 O O . ALA A 1 89 ? -16.507 6.293 47.589 1.00 44.25 89 ALA A O 1
ATOM 707 N N . LYS A 1 90 ? -14.830 7.808 47.473 1.00 35.41 90 LYS A N 1
ATOM 708 C CA . LYS A 1 90 ? -14.930 8.514 48.767 1.00 35.41 90 LYS A CA 1
ATOM 709 C C . LYS A 1 90 ? -13.597 9.216 49.029 1.00 35.41 90 LYS A C 1
ATOM 711 O O . LYS A 1 90 ? -12.642 8.527 49.364 1.00 35.41 90 LYS A O 1
ATOM 716 N N . VAL A 1 91 ? -13.550 10.539 48.866 1.00 37.12 91 VAL A N 1
ATOM 717 C CA . VAL A 1 91 ? -13.424 11.553 49.937 1.00 37.12 91 VAL A CA 1
ATOM 718 C C . VAL A 1 91 ? -13.917 12.877 49.365 1.00 37.12 91 VAL A C 1
ATOM 720 O O . VAL A 1 91 ? -13.493 13.214 48.240 1.00 37.12 91 VAL A O 1
#

Sequence (91 aa):
MREIAKLLMEMKKLQPSIKTFCDALQPQYYDLLVTATKCVAKYNTENDFYEAPAYAINTGTTPKQCCDIALMYAMKKENMHFTVPLAEAKV

Foldseek 3Di:
DVLLVQLQVLLCVVPVVRDDSVSCPPPVNPVVSVVSLCVSQVQDPVVRDGPRVVSNVCSVVVVVVVVVVVVVVVVVVVVVVVDPPPPPPDD

pLDDT: mean 78.15, std 14.8, range [35.41, 92.94]